Protein AF-A0A660PDB2-F1 (afdb_monomer_lite)

Sequence (128 aa):
MIVLILRIALTILVLTLAVAGYFYYSDYQRDKRSEEFARFAGVTAETSIAAELYRNDSDSFLIVRDSILNKYSVSINDLLMFEKRYRGREHYWAEFWDKVVLISDSLITYHQERLKLSKESRIDSTGN

pLDDT: mean 89.56, std 10.27, range [45.03, 97.0]

Secondary structure (DSSP, 8-state):
-HHHHHHHHHHHHHHHHHHHHHHHHHHHHHHHHHHHHHHHHHHHHHHHHHHHHTTT-HHHHHHHHHHHHHHTT--HHHHHHHHHHHTT-HHHHHHHHHHHHHHHHHHHHHHHHHHHHHHHHHHHHS--

Foldseek 3Di:
DVVVVVVVVVVVVVVVVVVVVVVVVVVVVVVVLLLVLLLVLQLVLQLVVLCVVCVPPVVSSVVVSVVSCVVSVHDPVNVVVVCVVCPPVVVSVVVSVVSNVVNNVVVVVVVVVVVVVVVVVVVVVPPD

Radius of gyration: 24.81 Å; chains: 1; bounding box: 65×27×78 Å

Structure (mmCIF, N/CA/C/O backbone):
data_AF-A0A660PDB2-F1
#
_entry.id   AF-A0A660PDB2-F1
#
loop_
_atom_site.group_PDB
_atom_site.id
_atom_site.type_symbol
_atom_site.label_atom_id
_atom_site.label_alt_id
_atom_site.label_comp_id
_atom_site.label_asym_id
_atom_site.label_entity_id
_atom_site.label_seq_id
_atom_site.pdbx_PDB_ins_code
_atom_site.Cartn_x
_atom_site.Cartn_y
_atom_site.Cartn_z
_atom_site.occupancy
_atom_site.B_iso_or_equiv
_atom_site.auth_seq_id
_atom_site.auth_comp_id
_atom_site.auth_asym_id
_atom_site.auth_atom_id
_atom_site.pdbx_PDB_model_num
ATOM 1 N N . MET A 1 1 ? -23.437 4.679 51.719 1.00 69.75 1 MET A N 1
ATOM 2 C CA . MET A 1 1 ? -22.625 5.624 50.917 1.00 69.75 1 MET A CA 1
ATOM 3 C C . MET A 1 1 ? -21.493 4.919 50.159 1.00 69.75 1 MET A C 1
ATOM 5 O O . MET A 1 1 ? -21.461 5.015 48.942 1.00 69.75 1 MET A O 1
ATOM 9 N N . ILE A 1 2 ? -20.646 4.126 50.831 1.00 84.81 2 ILE A N 1
ATOM 10 C CA . ILE A 1 2 ? -19.493 3.409 50.231 1.00 84.81 2 ILE A CA 1
ATOM 11 C C . ILE A 1 2 ? -19.874 2.500 49.044 1.00 84.81 2 ILE A C 1
ATOM 13 O O . ILE A 1 2 ? -19.243 2.559 47.996 1.00 84.81 2 ILE A O 1
ATOM 17 N N . VAL A 1 3 ? -20.948 1.710 49.161 1.00 85.88 3 VAL A N 1
ATOM 18 C CA . VAL A 1 3 ? -21.393 0.783 48.094 1.00 85.88 3 VAL A CA 1
ATOM 19 C C . VAL A 1 3 ? -21.792 1.513 46.803 1.00 85.88 3 VAL A C 1
ATOM 21 O O . VAL A 1 3 ? -21.575 1.008 45.706 1.00 85.88 3 VAL A O 1
ATOM 24 N N . LEU A 1 4 ? -22.361 2.714 46.925 1.00 85.69 4 LEU A N 1
ATOM 25 C CA . LEU A 1 4 ? -22.827 3.511 45.788 1.00 85.69 4 LEU A CA 1
ATOM 26 C C . LEU A 1 4 ? -21.638 4.147 45.052 1.00 85.69 4 LEU A C 1
ATOM 28 O O . LEU A 1 4 ? -21.578 4.100 43.828 1.00 85.69 4 LEU A O 1
ATOM 32 N N . ILE A 1 5 ? -20.642 4.622 45.810 1.00 90.31 5 ILE A N 1
ATOM 33 C CA . ILE A 1 5 ? -19.361 5.114 45.282 1.00 90.31 5 ILE A CA 1
ATOM 34 C C . ILE A 1 5 ? -18.629 3.998 44.527 1.00 90.31 5 ILE A C 1
ATOM 36 O O . ILE A 1 5 ? -18.156 4.223 43.418 1.00 90.31 5 ILE A O 1
ATOM 40 N N . LEU A 1 6 ? -18.591 2.782 45.082 1.00 92.44 6 LEU A N 1
ATOM 41 C CA . LEU A 1 6 ? -17.908 1.650 44.451 1.00 92.44 6 LEU A CA 1
ATOM 42 C C . LEU A 1 6 ? -18.554 1.252 43.113 1.00 92.44 6 LEU A C 1
ATOM 44 O O . LEU A 1 6 ? -17.852 0.982 42.144 1.00 92.44 6 LEU A O 1
ATOM 48 N N . ARG A 1 7 ? -19.893 1.270 43.030 1.00 91.31 7 ARG A N 1
ATOM 49 C CA . ARG A 1 7 ? -20.629 1.005 41.779 1.00 91.31 7 ARG A CA 1
ATOM 50 C C . ARG A 1 7 ? -20.368 2.069 40.716 1.00 91.31 7 ARG A C 1
ATOM 52 O O . ARG A 1 7 ? -20.164 1.724 39.553 1.00 91.31 7 ARG A O 1
ATOM 59 N N . ILE A 1 8 ? -20.348 3.344 41.107 1.00 93.25 8 ILE A N 1
ATOM 60 C CA . ILE A 1 8 ? -20.039 4.451 40.193 1.00 93.25 8 ILE A CA 1
ATOM 61 C C . ILE A 1 8 ? -18.597 4.331 39.691 1.00 93.25 8 ILE A C 1
ATOM 63 O O . ILE A 1 8 ? -18.372 4.377 38.485 1.00 93.25 8 ILE A O 1
ATOM 67 N N . ALA A 1 9 ? -17.636 4.093 40.587 1.00 92.44 9 ALA A N 1
ATOM 68 C CA . ALA A 1 9 ? -16.231 3.918 40.227 1.00 92.44 9 ALA A CA 1
ATOM 69 C C . ALA A 1 9 ? -16.026 2.744 39.257 1.00 92.44 9 ALA A C 1
ATOM 71 O O . ALA A 1 9 ? -15.316 2.883 38.264 1.00 92.44 9 ALA A O 1
ATOM 72 N N . LEU A 1 10 ? -16.696 1.613 39.495 1.00 94.50 10 LEU A N 1
ATOM 73 C CA . LEU A 1 10 ? -16.612 0.445 38.619 1.00 94.50 10 LEU A CA 1
ATOM 74 C C . LEU A 1 10 ? -17.243 0.710 37.245 1.00 94.50 10 LEU A C 1
ATOM 76 O O . LEU A 1 10 ? -16.698 0.297 36.227 1.00 94.50 10 LEU A O 1
ATOM 80 N N . THR A 1 11 ? -18.347 1.460 37.199 1.00 93.69 11 THR A N 1
ATOM 81 C CA . THR A 1 11 ? -18.986 1.863 35.935 1.00 93.69 11 THR A CA 1
ATOM 82 C C . THR A 1 11 ? -18.081 2.796 35.130 1.00 93.69 11 THR A C 1
ATOM 84 O O . THR A 1 11 ? -17.899 2.591 33.933 1.00 93.69 11 THR A O 1
ATOM 87 N N . ILE A 1 12 ? -17.460 3.783 35.787 1.00 95.38 12 ILE A N 1
ATOM 88 C CA . ILE A 1 12 ? -16.487 4.685 35.154 1.00 95.38 12 ILE A CA 1
ATOM 89 C C . ILE A 1 12 ? -15.286 3.889 34.639 1.00 95.38 12 ILE A C 1
ATOM 91 O O . ILE A 1 12 ? -14.858 4.105 33.513 1.00 95.38 12 ILE A O 1
ATOM 95 N N . LEU A 1 13 ? -14.772 2.937 35.420 1.00 95.56 13 LEU A N 1
ATOM 96 C CA . LEU A 1 13 ? -13.654 2.093 35.004 1.00 95.56 13 LEU A CA 1
ATOM 97 C C . LEU A 1 13 ? -13.987 1.296 33.735 1.00 95.56 13 LEU A C 1
ATOM 99 O O . LEU A 1 13 ? -13.199 1.292 32.793 1.00 95.56 13 LEU A O 1
ATOM 103 N N . VAL A 1 14 ? -15.163 0.664 33.685 1.00 95.69 14 VAL A N 1
ATOM 104 C CA . VAL A 1 14 ? -15.611 -0.097 32.509 1.00 95.69 14 VAL A CA 1
ATOM 105 C C . VAL A 1 14 ? -15.784 0.814 31.293 1.00 95.69 14 VAL A C 1
ATOM 107 O O . VAL A 1 14 ? -15.340 0.455 30.204 1.00 95.69 14 VAL A O 1
ATOM 110 N N . LEU A 1 15 ? -16.366 2.004 31.465 1.00 95.75 15 LEU A N 1
ATOM 111 C CA . LEU A 1 15 ? -16.509 2.980 30.381 1.00 95.75 15 LEU A CA 1
ATOM 112 C C . LEU A 1 15 ? -15.150 3.450 29.855 1.00 95.75 15 LEU A C 1
ATOM 114 O O . LEU A 1 15 ? -14.937 3.467 28.645 1.00 95.75 15 LEU A O 1
ATOM 118 N N . THR A 1 16 ? -14.210 3.769 30.744 1.00 95.75 16 THR A N 1
ATOM 119 C CA . THR A 1 16 ? -12.854 4.179 30.361 1.00 95.75 16 THR A CA 1
ATOM 120 C C . THR A 1 16 ? -12.135 3.071 29.596 1.00 95.75 16 THR A C 1
ATOM 122 O O . THR A 1 16 ? -11.530 3.339 28.560 1.00 95.75 16 THR A O 1
ATOM 125 N N . LEU A 1 17 ? -12.239 1.818 30.053 1.00 95.81 17 LEU A N 1
ATOM 126 C CA . LEU A 1 17 ? -11.659 0.669 29.353 1.00 95.81 17 LEU A CA 1
ATOM 127 C C . LEU A 1 17 ? -12.295 0.451 27.976 1.00 95.81 17 LEU A C 1
ATOM 129 O O . LEU A 1 17 ? -11.579 0.166 27.019 1.00 95.81 17 LEU A O 1
ATOM 133 N N . ALA A 1 18 ? -13.612 0.626 27.851 1.00 95.12 18 ALA A N 1
ATOM 134 C CA . ALA A 1 18 ? -14.305 0.505 26.572 1.00 95.12 18 ALA A CA 1
ATOM 135 C C . ALA A 1 18 ? -13.850 1.580 25.571 1.00 95.12 18 ALA A C 1
ATOM 137 O O . ALA A 1 18 ? -13.571 1.268 24.414 1.00 95.12 18 ALA A O 1
ATOM 138 N N . VAL A 1 19 ? -13.720 2.832 26.020 1.00 95.31 19 VAL A N 1
ATOM 139 C CA . VAL A 1 19 ? -13.245 3.946 25.186 1.00 95.31 19 VAL A CA 1
ATOM 140 C C . VAL A 1 19 ? -11.789 3.735 24.768 1.00 95.31 19 VAL A C 1
ATOM 142 O O . VAL A 1 19 ? -11.469 3.843 23.586 1.00 95.31 19 VAL A O 1
ATOM 145 N N . ALA A 1 20 ? -10.912 3.374 25.707 1.00 94.62 20 ALA A N 1
ATOM 146 C CA . ALA A 1 20 ? -9.513 3.080 25.407 1.00 94.62 20 ALA A CA 1
ATOM 147 C C . ALA A 1 20 ? -9.375 1.908 24.419 1.00 94.62 20 ALA A C 1
ATOM 149 O O . ALA A 1 20 ? -8.612 1.995 23.458 1.00 94.62 20 ALA A O 1
ATOM 150 N N . GLY A 1 21 ? -10.159 0.842 24.612 1.00 93.88 21 GLY A N 1
ATOM 151 C CA . GLY A 1 21 ? -10.195 -0.305 23.706 1.00 93.88 21 GLY A CA 1
ATOM 152 C C . GLY A 1 21 ? -10.660 0.067 22.297 1.00 93.88 21 GLY A C 1
ATOM 153 O O . GLY A 1 21 ? -10.085 -0.409 21.319 1.00 93.88 21 GLY A O 1
ATOM 154 N N . TYR A 1 22 ? -11.651 0.955 22.180 1.00 94.94 22 TYR A N 1
ATOM 155 C CA . TYR A 1 22 ? -12.120 1.460 20.890 1.00 94.94 22 TYR A CA 1
ATOM 156 C C . TYR A 1 22 ? -11.026 2.224 20.133 1.00 94.94 22 TYR A C 1
ATOM 158 O O . TYR A 1 22 ? -10.777 1.927 18.964 1.00 94.94 22 TYR A O 1
ATOM 166 N N . PHE A 1 23 ? -10.345 3.169 20.792 1.00 94.38 23 PHE A N 1
ATOM 167 C CA . PHE A 1 23 ? -9.260 3.930 20.163 1.00 94.38 23 PHE A CA 1
ATOM 168 C C . PHE A 1 23 ? -8.110 3.022 19.731 1.00 94.38 23 PHE A C 1
ATOM 170 O O . PHE A 1 23 ? -7.693 3.077 18.577 1.00 94.38 23 PHE A O 1
ATOM 177 N N . TYR A 1 24 ? -7.680 2.115 20.611 1.00 93.75 24 TYR A N 1
ATOM 178 C CA . TYR A 1 24 ? -6.627 1.151 20.300 1.00 93.75 24 TYR A CA 1
ATOM 179 C C . TYR A 1 24 ? -6.971 0.288 19.079 1.00 93.75 24 TYR A C 1
ATOM 181 O O . TYR A 1 24 ? -6.153 0.108 18.178 1.00 93.75 24 TYR A O 1
ATOM 189 N N . TYR A 1 25 ? -8.204 -0.222 19.015 1.00 93.94 25 TYR A N 1
ATOM 190 C CA . TYR A 1 25 ? -8.651 -1.034 17.887 1.00 93.94 25 TYR A CA 1
ATOM 191 C C . TYR A 1 25 ? -8.745 -0.227 16.586 1.00 93.94 25 TYR A C 1
ATOM 193 O O . TYR A 1 25 ? -8.377 -0.723 15.520 1.00 93.94 25 TYR A O 1
ATOM 201 N N . SER A 1 26 ? -9.223 1.017 16.661 1.00 90.81 26 SER A N 1
ATOM 202 C CA . SER A 1 26 ? -9.302 1.918 15.510 1.00 90.81 26 SER A CA 1
ATOM 203 C C . SER A 1 26 ? -7.919 2.209 14.924 1.00 90.81 26 SER A C 1
ATOM 205 O O . SER A 1 26 ? -7.741 2.103 13.708 1.00 90.81 26 SER A O 1
ATOM 207 N N . ASP A 1 27 ? -6.941 2.522 15.775 1.00 91.62 27 ASP A N 1
ATOM 208 C CA . ASP A 1 27 ? -5.570 2.803 15.345 1.00 91.62 27 ASP A CA 1
ATOM 209 C C . ASP A 1 27 ? -4.910 1.560 14.749 1.00 91.62 27 ASP A C 1
ATOM 211 O O . ASP A 1 27 ? -4.392 1.615 13.635 1.00 91.62 27 ASP A O 1
ATOM 215 N N . TYR A 1 28 ? -5.057 0.400 15.393 1.00 92.75 28 TYR A N 1
ATOM 216 C CA . TYR A 1 28 ? -4.550 -0.863 14.854 1.00 92.75 28 TYR A CA 1
ATOM 217 C C . TYR A 1 28 ? -5.098 -1.167 13.448 1.00 92.75 28 TYR A C 1
ATOM 219 O O . TYR A 1 28 ? -4.363 -1.564 12.541 1.00 92.75 28 TYR A O 1
ATOM 227 N N . GLN A 1 29 ? -6.399 -0.949 13.232 1.00 92.00 29 GLN A N 1
ATOM 228 C CA . GLN A 1 29 ? -7.024 -1.161 11.925 1.00 92.00 29 GLN A CA 1
ATOM 229 C C . GLN A 1 29 ? -6.593 -0.117 10.891 1.00 92.00 29 GLN A C 1
ATOM 231 O O . GLN A 1 29 ? -6.550 -0.412 9.695 1.00 92.00 29 GLN A O 1
ATOM 236 N N . ARG A 1 30 ? -6.287 1.109 11.321 1.00 90.94 30 ARG A N 1
ATOM 237 C CA . ARG A 1 30 ? -5.742 2.156 10.456 1.00 90.94 30 ARG A CA 1
ATOM 238 C C . ARG A 1 30 ? -4.317 1.824 10.018 1.00 90.94 30 ARG A C 1
ATOM 240 O O . ARG A 1 30 ? -4.047 1.903 8.823 1.00 90.94 30 ARG A O 1
ATOM 247 N N . ASP A 1 31 ? -3.456 1.391 10.930 1.00 91.50 31 ASP A N 1
ATOM 248 C CA . ASP A 1 31 ? -2.070 1.034 10.615 1.00 91.50 31 ASP A CA 1
ATOM 249 C C . ASP A 1 31 ? -2.010 -0.161 9.668 1.00 91.50 31 ASP A C 1
ATOM 251 O O . ASP A 1 31 ? -1.374 -0.095 8.616 1.00 91.50 31 ASP A O 1
ATOM 255 N N .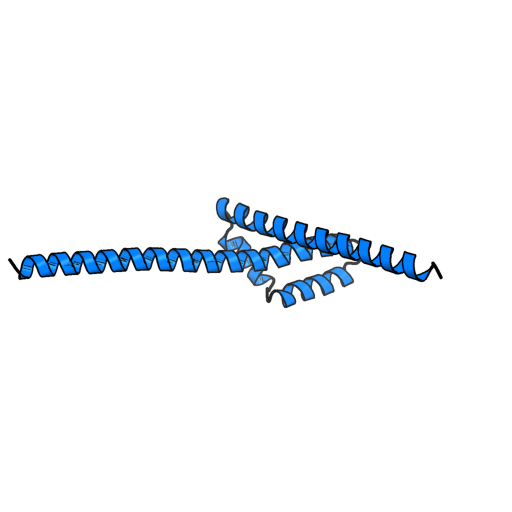 LYS A 1 32 ? -2.789 -1.206 9.963 1.00 92.44 32 LYS A N 1
ATOM 256 C CA . LYS A 1 32 ? -2.908 -2.383 9.098 1.00 92.44 32 LYS A CA 1
ATOM 257 C C . LYS A 1 32 ? -3.380 -2.026 7.687 1.00 92.44 32 LYS A C 1
ATOM 259 O O . LYS A 1 32 ? -2.896 -2.587 6.707 1.00 92.44 32 LYS A O 1
ATOM 264 N N . ARG A 1 33 ? -4.327 -1.092 7.569 1.00 93.62 33 ARG A N 1
ATOM 265 C CA . ARG A 1 33 ? -4.808 -0.593 6.273 1.00 93.62 33 ARG A CA 1
ATOM 266 C C . ARG A 1 33 ? -3.738 0.219 5.553 1.00 93.62 33 ARG A C 1
ATOM 268 O O . ARG A 1 33 ? -3.553 0.034 4.359 1.00 93.62 33 ARG A O 1
ATOM 275 N N . SER A 1 34 ? -3.034 1.096 6.264 1.00 93.25 34 SER A N 1
ATOM 276 C CA . SER A 1 34 ? -1.964 1.920 5.696 1.00 93.25 34 SER A CA 1
ATOM 277 C C . SER A 1 34 ? -0.825 1.057 5.146 1.00 93.25 34 SER A C 1
ATOM 279 O O . SER A 1 34 ? -0.327 1.334 4.053 1.00 93.25 34 SER A O 1
ATOM 281 N N . GLU A 1 35 ? -0.456 -0.010 5.862 1.00 93.69 35 GLU A N 1
ATOM 282 C CA . GLU A 1 35 ? 0.520 -1.011 5.419 1.00 93.69 35 GLU A CA 1
ATOM 283 C C . GLU A 1 35 ? 0.008 -1.795 4.203 1.00 93.69 35 GLU A C 1
ATOM 285 O O . GLU A 1 35 ? 0.711 -1.922 3.197 1.00 93.69 35 GLU A O 1
ATOM 290 N N . GLU A 1 36 ? -1.245 -2.260 4.252 1.00 94.75 36 GLU A N 1
ATOM 291 C CA . GLU A 1 36 ? -1.901 -2.919 3.122 1.00 94.75 36 GLU A CA 1
ATOM 292 C C . GLU A 1 36 ? -1.876 -2.019 1.877 1.00 94.75 36 GLU A C 1
ATOM 294 O O . GLU A 1 36 ? -1.465 -2.461 0.804 1.00 94.75 36 GLU A O 1
ATOM 299 N N . PHE A 1 37 ? -2.237 -0.743 2.026 1.00 96.31 37 PHE A N 1
ATOM 300 C CA . PHE A 1 37 ? -2.261 0.217 0.928 1.00 96.31 37 PHE A CA 1
ATOM 301 C C . PHE A 1 37 ? -0.867 0.477 0.387 1.00 96.31 37 PHE A C 1
ATOM 303 O O . PHE A 1 37 ? -0.707 0.497 -0.823 1.00 96.31 37 PHE A O 1
ATOM 310 N N . ALA A 1 38 ? 0.142 0.640 1.245 1.00 95.19 38 ALA A N 1
ATOM 311 C CA . ALA A 1 38 ? 1.518 0.848 0.801 1.00 95.19 38 ALA A CA 1
ATOM 312 C C . ALA A 1 38 ? 2.01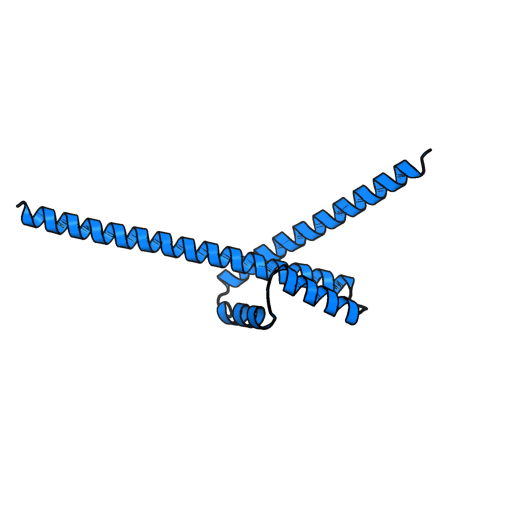5 -0.322 -0.061 1.00 95.19 38 ALA A C 1
ATOM 314 O O . ALA A 1 38 ? 2.611 -0.110 -1.116 1.00 95.19 38 ALA A O 1
ATOM 315 N N . ARG A 1 39 ? 1.708 -1.558 0.347 1.00 95.88 39 ARG A N 1
ATOM 316 C CA . ARG A 1 39 ? 2.071 -2.766 -0.401 1.00 95.88 39 ARG A CA 1
ATOM 317 C C . ARG A 1 39 ? 1.393 -2.822 -1.772 1.00 95.88 39 ARG A C 1
ATOM 319 O O . ARG A 1 39 ? 2.073 -2.995 -2.780 1.00 95.88 39 ARG A O 1
ATOM 326 N N . PHE A 1 40 ? 0.073 -2.644 -1.831 1.00 96.69 40 PHE A N 1
ATOM 327 C CA . PHE A 1 40 ? -0.661 -2.667 -3.104 1.00 96.69 40 PHE A CA 1
ATOM 328 C C . PHE A 1 40 ? -0.348 -1.459 -3.995 1.00 96.69 40 PHE A C 1
ATOM 330 O O . PHE A 1 40 ? -0.326 -1.582 -5.222 1.00 96.69 40 PHE A O 1
ATOM 337 N N . ALA A 1 41 ? -0.064 -0.305 -3.394 1.00 96.44 41 ALA A N 1
ATOM 338 C CA . ALA A 1 41 ? 0.349 0.887 -4.114 1.00 96.44 41 ALA A CA 1
ATOM 339 C C . ALA A 1 41 ? 1.725 0.685 -4.755 1.00 96.44 41 ALA A C 1
ATOM 341 O O . ALA A 1 41 ? 1.901 1.041 -5.915 1.00 96.44 41 ALA A O 1
ATOM 342 N N . GLY A 1 42 ? 2.657 0.034 -4.051 1.00 95.94 42 GLY A N 1
ATOM 343 C CA . GLY A 1 42 ? 3.961 -0.351 -4.593 1.00 95.94 42 GLY A CA 1
ATOM 344 C C . GLY A 1 42 ? 3.844 -1.279 -5.799 1.00 95.94 42 GLY A C 1
ATOM 345 O O . GLY A 1 42 ? 4.416 -0.989 -6.848 1.00 95.94 42 GLY A O 1
ATOM 346 N N . VAL A 1 43 ? 3.019 -2.328 -5.697 1.00 96.94 43 VAL A N 1
ATOM 347 C CA . VAL A 1 43 ? 2.714 -3.209 -6.839 1.00 96.94 43 VAL A CA 1
ATOM 348 C C . VAL A 1 43 ? 2.164 -2.402 -8.017 1.00 96.94 43 VAL A C 1
ATOM 350 O O . VAL A 1 43 ? 2.626 -2.568 -9.142 1.00 96.94 43 VAL A O 1
ATOM 353 N N . THR A 1 44 ? 1.205 -1.509 -7.770 1.00 96.25 44 THR A N 1
ATOM 354 C CA . THR A 1 44 ? 0.543 -0.717 -8.819 1.00 96.25 44 THR A CA 1
ATOM 355 C C . THR A 1 44 ? 1.504 0.257 -9.499 1.00 96.25 44 THR A C 1
ATOM 357 O O . THR A 1 44 ? 1.549 0.310 -10.729 1.00 96.25 44 THR A O 1
ATOM 360 N N . ALA A 1 45 ? 2.295 0.995 -8.720 1.00 95.69 45 ALA A N 1
ATOM 361 C CA . ALA A 1 45 ? 3.270 1.956 -9.222 1.00 95.69 45 ALA A CA 1
ATOM 362 C C . ALA A 1 45 ? 4.354 1.258 -10.056 1.00 95.69 45 ALA A C 1
ATOM 364 O O . ALA A 1 45 ? 4.568 1.608 -11.218 1.00 95.69 45 ALA A O 1
ATOM 365 N N . GLU A 1 46 ? 4.990 0.219 -9.506 1.00 94.75 46 GLU A N 1
ATOM 366 C CA . GLU A 1 46 ? 6.073 -0.492 -10.196 1.00 94.75 46 GLU A CA 1
ATOM 367 C C . GLU A 1 46 ? 5.570 -1.223 -11.442 1.00 94.75 46 GLU A C 1
ATOM 369 O O . GLU A 1 46 ? 6.233 -1.188 -12.478 1.00 94.75 46 GLU A O 1
ATOM 374 N N . THR A 1 47 ? 4.377 -1.823 -11.386 1.00 95.44 47 THR A N 1
ATOM 375 C CA . THR A 1 47 ? 3.786 -2.484 -12.560 1.00 95.44 47 THR A CA 1
ATOM 376 C C . THR A 1 47 ? 3.427 -1.470 -13.645 1.00 95.44 47 THR A C 1
ATOM 378 O O . THR A 1 47 ? 3.634 -1.757 -14.820 1.00 95.44 47 THR A O 1
ATOM 381 N N . SER A 1 48 ? 2.941 -0.277 -13.282 1.00 93.88 48 SER A N 1
ATOM 382 C CA . SER A 1 48 ? 2.638 0.785 -14.255 1.00 93.88 48 SER A CA 1
ATOM 383 C C . SER A 1 48 ? 3.901 1.287 -14.957 1.00 93.88 48 SER A C 1
ATOM 385 O O . SER A 1 48 ? 3.911 1.442 -16.176 1.00 93.88 48 SER A O 1
ATOM 387 N N . ILE A 1 49 ? 4.994 1.470 -14.212 1.00 91.81 49 ILE A N 1
ATOM 388 C CA . ILE A 1 49 ? 6.294 1.840 -14.788 1.00 91.81 49 ILE A CA 1
ATOM 389 C C . ILE A 1 49 ? 6.826 0.711 -15.679 1.00 91.81 49 ILE A C 1
ATOM 391 O O . ILE A 1 49 ? 7.277 0.964 -16.795 1.00 91.81 49 ILE A O 1
ATOM 395 N N . ALA A 1 50 ? 6.747 -0.542 -15.222 1.00 92.50 50 ALA A N 1
ATOM 396 C CA . ALA A 1 50 ? 7.163 -1.698 -16.009 1.00 92.50 50 ALA A CA 1
ATOM 397 C C . ALA A 1 50 ? 6.356 -1.826 -17.310 1.00 92.50 50 ALA A C 1
ATOM 399 O O . ALA A 1 50 ? 6.933 -2.126 -18.353 1.00 92.50 50 ALA A O 1
ATOM 400 N N . ALA A 1 51 ? 5.050 -1.559 -17.274 1.00 93.88 51 ALA A N 1
ATOM 401 C CA . ALA A 1 51 ? 4.200 -1.590 -18.460 1.00 93.88 51 ALA A CA 1
ATOM 402 C C . ALA A 1 51 ? 4.666 -0.587 -19.525 1.00 93.88 51 ALA A C 1
ATOM 404 O O . ALA A 1 51 ? 4.685 -0.927 -20.704 1.00 93.88 51 ALA A O 1
ATOM 405 N N . GLU A 1 52 ? 5.107 0.608 -19.123 1.00 91.81 52 GLU A N 1
ATOM 406 C CA . GLU A 1 52 ? 5.663 1.582 -20.069 1.00 91.81 52 GLU A CA 1
ATOM 407 C C . GLU A 1 52 ? 7.048 1.156 -20.583 1.00 91.81 52 GLU A C 1
ATOM 409 O O . GLU A 1 52 ? 7.312 1.216 -21.785 1.00 91.81 52 GLU A O 1
ATOM 414 N N . LEU A 1 53 ? 7.930 0.673 -19.698 1.00 91.06 53 LEU A N 1
ATOM 415 C CA . LEU A 1 53 ? 9.291 0.254 -20.066 1.00 91.06 53 LEU A CA 1
ATOM 416 C C . LEU A 1 53 ? 9.308 -0.933 -21.039 1.00 91.06 53 LEU A C 1
ATOM 418 O O . LEU A 1 53 ? 10.131 -0.968 -21.953 1.00 91.06 53 LEU A O 1
ATOM 422 N N . TYR A 1 54 ? 8.396 -1.886 -20.856 1.00 93.31 54 TYR A N 1
ATOM 423 C CA . TYR A 1 54 ? 8.305 -3.119 -21.640 1.00 93.31 54 TYR A CA 1
ATOM 424 C C . TYR A 1 54 ? 7.096 -3.129 -22.583 1.00 93.31 54 TYR A C 1
ATOM 426 O O . TYR A 1 54 ? 6.662 -4.188 -23.025 1.00 93.31 54 TYR A O 1
ATOM 434 N N . ARG A 1 55 ? 6.564 -1.956 -22.956 1.00 91.44 55 ARG A N 1
ATOM 435 C CA . ARG A 1 55 ? 5.364 -1.830 -23.808 1.00 91.44 55 ARG A CA 1
ATOM 436 C C . ARG A 1 55 ? 5.428 -2.601 -25.136 1.00 91.44 55 ARG A C 1
ATOM 438 O O . ARG A 1 55 ? 4.397 -2.944 -25.701 1.00 91.44 55 ARG A O 1
ATOM 445 N N . ASN A 1 56 ? 6.642 -2.837 -25.640 1.00 94.62 56 ASN A N 1
ATOM 446 C CA . ASN A 1 56 ? 6.909 -3.523 -26.905 1.00 94.62 56 ASN A CA 1
ATOM 447 C C . ASN A 1 56 ? 7.358 -4.987 -26.724 1.00 94.62 56 ASN A C 1
ATOM 449 O O . ASN A 1 56 ? 7.593 -5.663 -27.721 1.00 94.62 56 ASN A O 1
ATOM 453 N N . ASP A 1 57 ? 7.510 -5.466 -25.487 1.00 94.75 57 ASP A N 1
ATOM 454 C CA . ASP A 1 57 ? 7.980 -6.817 -25.170 1.00 94.75 57 ASP A CA 1
ATOM 455 C C . ASP A 1 57 ? 7.130 -7.421 -24.042 1.00 94.75 57 ASP A C 1
ATOM 457 O O . ASP A 1 57 ? 7.387 -7.238 -22.848 1.00 94.75 57 ASP A O 1
ATOM 461 N N . SER A 1 58 ? 6.087 -8.145 -24.451 1.00 93.00 58 SER A N 1
ATOM 462 C CA . SER A 1 58 ? 5.126 -8.754 -23.532 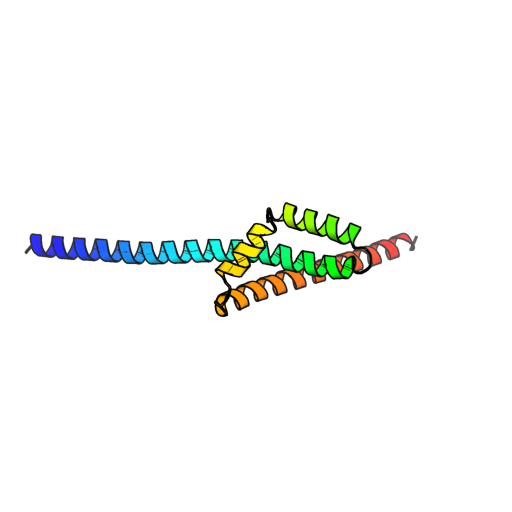1.00 93.00 58 SER A CA 1
ATOM 463 C C . SER A 1 58 ? 5.761 -9.808 -22.625 1.00 93.00 58 SER A C 1
ATOM 465 O O . SER A 1 58 ? 5.375 -9.909 -21.463 1.00 93.00 58 SER A O 1
ATOM 467 N N . ASP A 1 59 ? 6.715 -10.595 -23.120 1.00 94.69 59 ASP A N 1
ATOM 468 C CA . ASP A 1 59 ? 7.306 -11.682 -22.333 1.00 94.69 59 ASP A CA 1
ATOM 469 C C . ASP A 1 59 ? 8.175 -11.106 -21.215 1.00 94.69 59 ASP A C 1
ATOM 471 O O . ASP A 1 59 ? 8.042 -11.493 -20.049 1.00 94.69 59 ASP A O 1
ATOM 475 N N . SER A 1 60 ? 8.982 -10.093 -21.543 1.00 93.50 60 SER A N 1
ATOM 476 C CA . SER A 1 60 ? 9.751 -9.347 -20.546 1.00 93.50 60 SER A CA 1
ATOM 477 C C . SER A 1 60 ? 8.844 -8.661 -19.520 1.00 93.50 60 SER A C 1
ATOM 479 O O . SER A 1 60 ? 9.125 -8.714 -18.320 1.00 93.50 60 SER A O 1
ATOM 481 N N . PHE A 1 61 ? 7.719 -8.077 -19.952 1.00 95.88 61 PHE A N 1
ATOM 482 C CA . PHE A 1 61 ? 6.743 -7.489 -19.032 1.00 95.88 61 PHE A CA 1
ATOM 483 C C . PHE A 1 61 ? 6.174 -8.521 -18.049 1.00 95.88 61 PHE A C 1
ATOM 485 O O . PHE A 1 61 ? 6.111 -8.247 -16.849 1.00 95.88 61 PHE A O 1
ATOM 492 N N . LEU A 1 62 ? 5.777 -9.707 -18.524 1.00 95.62 62 LEU A N 1
ATOM 493 C CA . LEU A 1 62 ? 5.196 -10.751 -17.673 1.00 95.62 62 LEU A CA 1
ATOM 494 C C . LEU A 1 62 ? 6.185 -11.232 -16.605 1.00 95.62 62 LEU A C 1
ATOM 496 O O . LEU A 1 62 ? 5.810 -11.345 -15.438 1.00 95.62 62 LEU A O 1
ATOM 500 N N . ILE A 1 63 ? 7.452 -11.433 -16.975 1.00 95.94 63 ILE A N 1
ATOM 501 C CA . ILE A 1 63 ? 8.514 -11.824 -16.035 1.00 95.94 63 ILE A CA 1
ATOM 502 C C . ILE A 1 63 ? 8.699 -10.753 -14.952 1.00 95.94 63 ILE A C 1
ATOM 504 O O . ILE A 1 63 ? 8.785 -11.065 -13.761 1.00 95.94 63 ILE A O 1
ATOM 508 N N . VAL A 1 64 ? 8.740 -9.478 -15.348 1.00 95.88 64 VAL A N 1
ATOM 509 C CA . VAL A 1 64 ? 8.914 -8.364 -14.407 1.00 95.88 64 VAL A CA 1
ATOM 510 C C . VAL A 1 64 ? 7.693 -8.203 -13.507 1.00 95.88 64 VAL A C 1
ATOM 512 O O . VAL A 1 64 ? 7.855 -8.036 -12.300 1.00 95.88 64 VAL A O 1
ATOM 515 N N . ARG A 1 65 ? 6.478 -8.318 -14.049 1.00 95.31 65 ARG A N 1
ATOM 516 C CA . ARG A 1 65 ? 5.238 -8.304 -13.266 1.00 95.31 65 ARG A CA 1
ATOM 517 C C . ARG A 1 65 ? 5.253 -9.391 -12.194 1.00 95.31 65 ARG A C 1
ATOM 519 O O . ARG A 1 65 ? 4.958 -9.101 -11.038 1.00 95.31 65 ARG A O 1
ATOM 526 N N . ASP A 1 66 ? 5.614 -10.620 -12.549 1.00 96.38 66 ASP A N 1
ATOM 527 C CA . ASP A 1 66 ? 5.644 -11.734 -11.596 1.00 96.38 66 ASP A CA 1
ATOM 528 C C . ASP A 1 66 ? 6.728 -11.526 -10.525 1.00 96.38 66 ASP A C 1
ATOM 530 O O . ASP A 1 66 ? 6.516 -11.828 -9.349 1.00 96.38 66 ASP A O 1
ATOM 534 N N . SER A 1 67 ? 7.861 -10.921 -10.894 1.00 96.62 67 SER A N 1
ATOM 535 C CA . SER A 1 67 ? 8.890 -10.484 -9.944 1.00 96.62 67 SER A CA 1
ATOM 536 C C . SER A 1 67 ? 8.374 -9.415 -8.969 1.00 96.62 67 SER A C 1
ATOM 538 O O . SER A 1 67 ? 8.594 -9.531 -7.764 1.00 96.62 67 SER A O 1
ATOM 540 N N . ILE A 1 68 ? 7.629 -8.414 -9.453 1.00 97.00 68 ILE A N 1
ATOM 541 C CA . ILE A 1 68 ? 7.006 -7.374 -8.614 1.00 97.00 68 ILE A CA 1
ATOM 542 C C . ILE A 1 68 ? 6.000 -8.008 -7.646 1.00 97.00 68 ILE A C 1
ATOM 544 O O . ILE A 1 68 ? 6.058 -7.759 -6.443 1.00 97.00 68 ILE A O 1
ATOM 548 N N . LEU A 1 69 ? 5.110 -8.870 -8.140 1.00 96.25 69 LEU A N 1
ATOM 549 C CA . LEU A 1 69 ? 4.137 -9.583 -7.308 1.00 96.25 69 LEU A CA 1
ATOM 550 C C . LEU A 1 69 ? 4.824 -10.391 -6.197 1.00 96.25 69 LEU A C 1
ATOM 552 O O . LEU A 1 69 ? 4.438 -10.291 -5.031 1.00 96.25 69 LEU A O 1
ATOM 556 N N . ASN A 1 70 ? 5.902 -11.107 -6.531 1.00 96.94 70 ASN A N 1
ATOM 557 C CA . ASN A 1 70 ? 6.701 -11.849 -5.556 1.00 96.94 70 ASN A CA 1
ATOM 558 C C . ASN A 1 70 ? 7.415 -10.935 -4.549 1.00 96.94 70 ASN A C 1
ATOM 560 O O . ASN A 1 70 ? 7.398 -11.227 -3.356 1.00 96.94 70 ASN A O 1
ATOM 564 N N . LYS A 1 71 ? 7.999 -9.813 -4.993 1.00 96.38 71 LYS A N 1
ATOM 565 C CA . LYS A 1 71 ? 8.674 -8.830 -4.124 1.00 96.38 71 LYS A CA 1
ATOM 566 C C . LYS A 1 71 ? 7.751 -8.303 -3.027 1.00 96.38 71 LYS A C 1
ATOM 568 O O . LYS A 1 71 ? 8.193 -8.103 -1.898 1.00 96.38 71 LYS A O 1
ATOM 573 N N . TYR A 1 72 ? 6.482 -8.081 -3.354 1.00 96.12 72 TYR A N 1
ATOM 574 C CA . TYR A 1 72 ? 5.486 -7.597 -2.402 1.00 96.12 72 TYR A CA 1
ATOM 575 C C . TYR A 1 72 ? 4.713 -8.721 -1.701 1.00 96.12 72 TYR A C 1
ATOM 577 O O . TYR A 1 72 ? 3.862 -8.424 -0.864 1.00 96.12 72 TYR A O 1
ATOM 585 N N . SER A 1 73 ? 4.998 -9.993 -1.999 1.00 96.62 73 SER A N 1
ATOM 586 C CA . SER A 1 73 ? 4.232 -11.148 -1.511 1.00 96.62 73 SER A CA 1
ATOM 587 C C . SER A 1 73 ? 2.727 -11.007 -1.785 1.00 96.62 73 SER A C 1
ATOM 589 O O . SER A 1 73 ? 1.899 -11.274 -0.914 1.00 96.62 73 SER A O 1
ATOM 591 N N . VAL A 1 74 ? 2.375 -10.528 -2.982 1.00 96.12 74 VAL A N 1
ATOM 592 C CA . VAL A 1 74 ? 0.995 -10.282 -3.417 1.00 96.12 74 VAL A CA 1
ATOM 593 C C . VAL A 1 74 ? 0.649 -11.221 -4.561 1.00 96.12 74 VAL A C 1
ATOM 595 O O . VAL A 1 74 ? 1.318 -11.230 -5.589 1.00 96.12 74 VAL A O 1
ATOM 598 N N . SER A 1 75 ? -0.438 -11.976 -4.420 1.00 95.62 75 SER A N 1
ATOM 599 C CA . SER A 1 75 ? -1.012 -12.739 -5.528 1.00 95.62 75 SER A CA 1
ATOM 600 C C . SER A 1 75 ? -2.030 -11.914 -6.323 1.00 95.62 75 SER A C 1
ATOM 602 O O . SER A 1 75 ? -2.574 -10.912 -5.854 1.00 95.62 75 SER A O 1
ATOM 604 N N . ILE A 1 76 ? -2.372 -12.385 -7.525 1.00 92.25 76 ILE A N 1
ATOM 605 C CA . ILE A 1 76 ? -3.465 -11.800 -8.319 1.00 92.25 76 ILE A CA 1
ATOM 606 C C . ILE A 1 76 ? -4.796 -11.853 -7.548 1.00 92.25 76 ILE A C 1
ATOM 608 O O . ILE A 1 76 ? -5.577 -10.904 -7.587 1.00 92.25 76 ILE A O 1
ATOM 612 N N . ASN A 1 77 ? -5.044 -12.925 -6.791 1.00 96.19 77 ASN A N 1
ATOM 613 C CA . ASN A 1 77 ? -6.248 -13.035 -5.967 1.00 96.19 77 ASN A CA 1
ATOM 614 C C . ASN A 1 77 ? -6.276 -11.989 -4.847 1.00 96.19 77 ASN A C 1
ATOM 616 O O . ASN A 1 77 ? -7.345 -11.464 -4.537 1.00 96.19 77 ASN A O 1
ATOM 620 N N . ASP A 1 78 ? -5.122 -11.643 -4.276 1.00 95.44 78 ASP A N 1
ATOM 621 C CA . ASP A 1 78 ? -5.032 -10.601 -3.253 1.00 95.44 78 ASP A CA 1
ATOM 622 C C . ASP A 1 78 ? -5.380 -9.225 -3.824 1.00 95.44 78 ASP A C 1
ATOM 624 O O . ASP A 1 78 ? -6.097 -8.467 -3.174 1.00 95.44 78 ASP A O 1
ATOM 628 N N . LEU A 1 79 ? -4.963 -8.930 -5.062 1.00 93.75 79 LEU A N 1
ATOM 629 C CA . LEU A 1 79 ? -5.352 -7.706 -5.774 1.00 93.75 79 LEU A CA 1
ATOM 630 C C . LEU A 1 79 ? -6.869 -7.629 -5.989 1.00 93.75 79 LEU A C 1
ATOM 632 O O . LEU A 1 79 ? -7.483 -6.594 -5.729 1.00 93.75 79 LEU A O 1
ATOM 636 N N . LEU A 1 80 ? -7.494 -8.732 -6.404 1.00 94.81 80 LEU A N 1
ATOM 637 C CA . LEU A 1 80 ? -8.948 -8.795 -6.592 1.00 94.81 80 LEU A CA 1
ATOM 638 C C . LEU A 1 80 ? -9.705 -8.654 -5.265 1.00 94.81 80 LEU A C 1
ATOM 640 O O . LEU A 1 80 ? -10.732 -7.977 -5.191 1.00 94.81 80 LEU A O 1
ATOM 644 N N . MET A 1 81 ? -9.206 -9.276 -4.195 1.00 95.69 81 MET A N 1
ATOM 645 C CA . MET A 1 81 ? -9.791 -9.135 -2.861 1.00 95.69 81 MET A CA 1
ATOM 646 C C . MET A 1 81 ? -9.638 -7.717 -2.316 1.00 95.69 81 MET A C 1
ATOM 648 O O . MET A 1 81 ? -10.569 -7.211 -1.685 1.00 95.69 81 MET A O 1
ATOM 652 N N . PHE A 1 82 ? -8.495 -7.079 -2.564 1.00 94.62 82 PHE A N 1
ATOM 653 C CA . PHE A 1 82 ? -8.247 -5.685 -2.220 1.00 94.62 82 PHE A CA 1
ATOM 654 C C . PHE A 1 82 ? -9.253 -4.767 -2.917 1.00 94.62 82 PHE A C 1
ATOM 656 O O . PHE A 1 82 ? -9.986 -4.033 -2.251 1.00 94.62 82 PHE A O 1
ATOM 663 N N . GLU A 1 83 ? -9.365 -4.887 -4.239 1.00 93.38 83 GLU A N 1
ATOM 664 C CA . GLU A 1 83 ? -10.301 -4.112 -5.053 1.00 93.38 83 GLU A CA 1
ATOM 665 C C . GLU A 1 83 ? -11.739 -4.303 -4.557 1.00 93.38 83 GLU A C 1
ATOM 667 O O . GLU A 1 83 ? -12.424 -3.333 -4.239 1.00 93.38 83 GLU A O 1
ATOM 672 N N . LYS A 1 84 ? -12.171 -5.550 -4.337 1.00 94.75 84 LYS A N 1
ATOM 673 C CA . LYS A 1 84 ? -13.504 -5.863 -3.803 1.00 94.75 84 LYS A CA 1
ATOM 674 C C . LYS A 1 84 ? -13.758 -5.280 -2.408 1.00 94.75 84 LYS A C 1
ATOM 676 O O . LYS A 1 84 ? -14.883 -4.875 -2.123 1.00 94.75 84 LYS A O 1
ATOM 681 N N . ARG A 1 85 ? -12.756 -5.258 -1.521 1.00 93.12 85 ARG A N 1
ATOM 682 C CA . ARG A 1 85 ? -12.899 -4.766 -0.137 1.00 93.12 85 ARG A CA 1
ATOM 683 C C . ARG A 1 85 ? -13.151 -3.260 -0.084 1.00 93.12 85 ARG A C 1
ATOM 685 O O . ARG A 1 85 ? -13.905 -2.802 0.780 1.00 93.12 85 ARG A O 1
ATOM 692 N N . TYR A 1 86 ? -12.525 -2.509 -0.986 1.00 92.50 86 TYR A N 1
ATOM 693 C CA . TYR A 1 86 ? -12.573 -1.045 -0.996 1.00 92.50 86 TYR A CA 1
ATOM 694 C C . TYR A 1 86 ? -13.430 -0.461 -2.125 1.00 92.50 86 TYR A C 1
ATOM 696 O O . TYR A 1 86 ? -13.680 0.745 -2.129 1.00 92.50 86 TYR A O 1
ATOM 704 N N . ARG A 1 87 ? -13.967 -1.296 -3.023 1.00 91.25 87 ARG A N 1
ATOM 705 C CA . ARG A 1 87 ? -14.940 -0.884 -4.039 1.00 91.25 87 ARG A CA 1
ATOM 706 C C . ARG A 1 87 ? -16.114 -0.142 -3.387 1.00 91.25 87 ARG A C 1
ATOM 708 O O . ARG A 1 87 ? -16.724 -0.629 -2.437 1.00 91.25 87 ARG A O 1
ATOM 715 N N . GLY A 1 88 ? -16.421 1.049 -3.903 1.00 90.44 88 GLY A N 1
ATOM 716 C CA . GLY A 1 88 ? -17.484 1.919 -3.385 1.00 90.44 88 GLY A CA 1
ATOM 717 C C . GLY A 1 88 ? -17.124 2.704 -2.117 1.00 90.44 88 GLY A C 1
ATOM 718 O O . GLY A 1 88 ? -17.988 3.375 -1.562 1.00 90.44 88 GLY A O 1
ATOM 719 N N . ARG A 1 89 ? -15.871 2.644 -1.640 1.00 91.75 89 ARG A N 1
ATOM 720 C CA . ARG A 1 89 ? -15.382 3.440 -0.504 1.00 91.75 89 ARG A CA 1
ATOM 721 C C . ARG A 1 89 ? -14.402 4.510 -0.984 1.00 91.75 89 ARG A C 1
ATOM 723 O O . ARG A 1 89 ? -13.196 4.392 -0.790 1.00 91.75 89 ARG A O 1
ATOM 730 N N . GLU A 1 90 ? -14.942 5.557 -1.601 1.00 90.31 90 GLU A N 1
ATOM 731 C CA . GLU A 1 90 ? -14.187 6.617 -2.293 1.00 90.31 90 GLU A CA 1
ATOM 732 C C . GLU A 1 90 ? -13.057 7.221 -1.450 1.00 90.31 90 GLU A C 1
ATOM 734 O O . GLU A 1 90 ? -11.939 7.354 -1.937 1.00 90.31 90 GLU A O 1
ATOM 739 N N . HIS A 1 91 ? -13.307 7.499 -0.166 1.00 89.81 91 HIS A N 1
ATOM 740 C CA . HIS A 1 91 ? -12.291 8.046 0.741 1.00 89.81 91 HIS A CA 1
ATOM 741 C C . HIS A 1 91 ? -11.038 7.160 0.846 1.00 89.81 91 HIS A C 1
ATOM 743 O O . HIS A 1 91 ? -9.917 7.657 0.793 1.00 89.81 91 HIS A O 1
ATOM 749 N N . TYR A 1 92 ? -11.219 5.842 0.944 1.00 91.50 92 TYR A N 1
ATOM 750 C CA . TYR A 1 92 ? -10.102 4.899 1.005 1.00 91.50 92 TYR A CA 1
ATOM 751 C C . TYR A 1 92 ? -9.409 4.731 -0.342 1.00 91.50 92 TYR A C 1
ATOM 753 O O . TYR A 1 92 ? -8.215 4.455 -0.390 1.00 91.50 92 TYR A O 1
ATOM 761 N N . TRP A 1 93 ? -10.148 4.911 -1.435 1.00 91.50 93 TRP A N 1
ATOM 762 C CA . TRP A 1 93 ? -9.566 4.889 -2.768 1.00 91.50 93 TRP A CA 1
ATOM 763 C C . TRP A 1 93 ? -8.661 6.098 -3.005 1.00 91.50 93 TRP A C 1
ATOM 765 O O . TRP A 1 93 ? -7.569 5.934 -3.538 1.00 91.50 93 TRP A O 1
ATOM 775 N N . ALA A 1 94 ? -9.068 7.283 -2.544 1.00 92.62 94 ALA A N 1
ATOM 776 C CA . ALA A 1 94 ? -8.228 8.478 -2.578 1.00 92.62 94 ALA A CA 1
ATOM 777 C C . ALA A 1 94 ? -6.928 8.276 -1.779 1.00 92.62 94 ALA A C 1
ATOM 779 O O . ALA A 1 94 ? -5.846 8.469 -2.322 1.00 92.62 94 ALA A O 1
ATOM 780 N N . GLU A 1 95 ? -7.017 7.780 -0.539 1.00 93.38 95 GLU A N 1
ATOM 781 C CA . GLU A 1 95 ? -5.836 7.491 0.293 1.00 93.38 95 GLU A CA 1
ATOM 782 C C . GLU A 1 95 ? -4.888 6.468 -0.364 1.00 93.38 95 GLU A C 1
ATOM 784 O O . GLU A 1 95 ? -3.663 6.589 -0.285 1.00 93.38 95 GLU A O 1
ATOM 789 N N . PHE A 1 96 ? -5.444 5.451 -1.025 1.00 95.38 96 PHE A N 1
ATOM 790 C CA . PHE A 1 96 ? -4.663 4.488 -1.794 1.00 95.38 96 PHE A CA 1
ATOM 791 C C . PHE A 1 96 ? -3.924 5.156 -2.963 1.00 95.38 96 PHE A C 1
ATOM 793 O O . PHE A 1 96 ? -2.716 4.957 -3.109 1.00 95.38 96 PHE A O 1
ATOM 800 N N . TRP A 1 97 ? -4.617 5.964 -3.769 1.00 94.62 97 TRP A N 1
ATOM 801 C CA . TRP A 1 97 ? -4.013 6.648 -4.914 1.00 94.62 97 TRP A CA 1
ATOM 802 C C . TRP A 1 97 ? -2.959 7.674 -4.508 1.00 94.62 97 TRP A C 1
ATOM 804 O O . TRP A 1 97 ? -1.927 7.748 -5.170 1.00 94.62 97 TRP A O 1
ATOM 814 N N . ASP A 1 98 ? -3.141 8.378 -3.391 1.00 95.12 98 ASP A N 1
ATOM 815 C CA . ASP A 1 98 ? -2.110 9.269 -2.849 1.00 95.12 98 ASP A CA 1
ATOM 816 C C . ASP A 1 98 ? -0.804 8.506 -2.585 1.00 95.12 98 ASP A C 1
ATOM 818 O O . ASP A 1 98 ? 0.281 8.962 -2.947 1.00 95.12 98 ASP A O 1
ATOM 822 N N . LYS A 1 99 ? -0.886 7.290 -2.027 1.00 94.69 99 LYS A N 1
ATOM 823 C CA . LYS A 1 99 ? 0.300 6.438 -1.839 1.00 94.69 99 LYS A CA 1
ATOM 824 C C . LYS A 1 99 ? 0.898 5.973 -3.166 1.00 94.69 99 LYS A C 1
ATOM 826 O O . LYS A 1 99 ? 2.121 5.916 -3.273 1.00 94.69 99 LYS A O 1
ATOM 831 N N . VAL A 1 100 ? 0.076 5.652 -4.169 1.00 95.44 100 VAL A N 1
ATOM 832 C CA . VAL A 1 100 ? 0.565 5.285 -5.512 1.00 95.44 100 VAL A CA 1
ATOM 833 C C . VAL A 1 100 ? 1.363 6.435 -6.120 1.00 95.44 100 VAL A C 1
ATOM 835 O O . VAL A 1 100 ? 2.460 6.200 -6.627 1.00 95.44 100 VAL A O 1
ATOM 838 N N . VAL A 1 101 ? 0.850 7.666 -6.039 1.00 94.00 101 VAL A N 1
ATOM 839 C CA . VAL A 1 101 ? 1.537 8.864 -6.544 1.00 94.00 101 VAL A CA 1
ATOM 840 C C . VAL A 1 101 ? 2.854 9.075 -5.805 1.00 94.00 101 VAL A C 1
ATOM 842 O O . VAL A 1 101 ? 3.897 9.143 -6.447 1.00 94.00 101 VAL A O 1
ATOM 845 N N . LEU A 1 102 ? 2.841 9.062 -4.467 1.00 93.62 102 LEU A N 1
ATOM 846 C CA . LEU A 1 102 ? 4.051 9.242 -3.655 1.00 93.62 102 LEU A CA 1
ATOM 847 C C . LEU A 1 102 ? 5.154 8.228 -3.997 1.00 93.62 102 LEU A C 1
ATOM 849 O O . LEU A 1 102 ? 6.326 8.591 -4.106 1.00 93.62 102 LEU A O 1
ATOM 853 N N . ILE A 1 103 ? 4.791 6.955 -4.176 1.00 93.25 103 ILE A N 1
ATOM 854 C CA . ILE A 1 103 ? 5.750 5.910 -4.551 1.00 93.25 103 ILE A CA 1
ATOM 855 C C . ILE A 1 103 ? 6.251 6.133 -5.981 1.00 93.25 103 ILE A C 1
ATOM 857 O O . ILE A 1 103 ? 7.452 6.044 -6.226 1.00 93.25 103 ILE A O 1
ATOM 861 N N . SER A 1 104 ? 5.355 6.450 -6.916 1.00 90.88 104 SER A N 1
ATOM 862 C CA . SER A 1 104 ? 5.713 6.689 -8.318 1.00 90.88 104 SER A CA 1
ATOM 863 C C . SER A 1 104 ? 6.687 7.861 -8.457 1.00 90.88 104 SER A C 1
ATOM 865 O O . SER A 1 104 ? 7.721 7.722 -9.109 1.00 90.88 104 SER A O 1
ATOM 867 N N . ASP A 1 105 ? 6.419 8.977 -7.780 1.00 90.62 105 ASP A N 1
ATOM 868 C CA . ASP A 1 105 ? 7.284 10.160 -7.779 1.00 90.62 105 ASP A CA 1
ATOM 869 C C . ASP A 1 105 ? 8.663 9.854 -7.185 1.00 90.62 105 ASP A C 1
ATOM 871 O O . ASP A 1 105 ? 9.694 10.276 -7.723 1.00 90.62 105 ASP A O 1
ATOM 875 N N . SER A 1 106 ? 8.705 9.066 -6.106 1.00 89.06 106 SER A N 1
ATOM 876 C CA . SER A 1 106 ? 9.958 8.607 -5.504 1.00 89.06 106 SER A CA 1
ATOM 877 C C . SER A 1 106 ? 10.772 7.740 -6.471 1.00 89.06 106 SER A C 1
ATOM 879 O O . SER A 1 106 ? 11.970 7.977 -6.645 1.00 89.06 106 SER A O 1
ATOM 881 N N . LEU A 1 107 ? 10.129 6.789 -7.157 1.00 86.81 107 LEU A N 1
ATOM 882 C CA . LEU A 1 107 ? 10.781 5.927 -8.147 1.00 86.81 107 LEU A CA 1
ATOM 883 C C . LEU A 1 107 ? 11.324 6.733 -9.333 1.00 86.81 107 LEU A C 1
ATOM 885 O O . LEU A 1 107 ? 12.457 6.510 -9.767 1.00 86.81 107 LEU A O 1
ATOM 889 N N . ILE A 1 108 ? 10.553 7.701 -9.835 1.00 82.19 108 ILE A N 1
ATOM 890 C CA . ILE A 1 108 ? 10.977 8.590 -10.923 1.00 82.19 108 ILE A CA 1
ATOM 891 C C . ILE A 1 108 ? 12.187 9.423 -10.493 1.00 82.19 108 ILE A C 1
ATOM 893 O O . ILE A 1 108 ? 13.177 9.488 -11.225 1.00 82.19 108 ILE A O 1
ATOM 897 N N . THR A 1 109 ? 12.134 10.024 -9.303 1.00 83.81 109 THR A N 1
ATOM 898 C CA . THR A 1 109 ? 13.227 10.844 -8.759 1.00 83.81 109 THR A CA 1
ATOM 899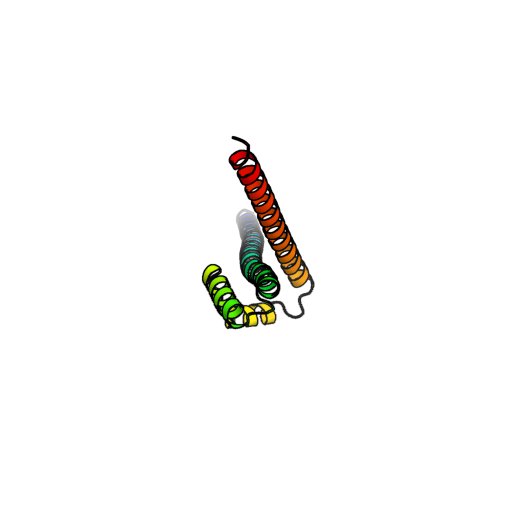 C C . THR A 1 109 ? 14.509 10.024 -8.640 1.00 83.81 109 THR A C 1
ATOM 901 O O . THR A 1 109 ? 15.554 10.425 -9.158 1.00 83.81 109 THR A O 1
ATOM 904 N N . TYR A 1 110 ? 14.415 8.821 -8.069 1.00 80.75 110 TYR A N 1
ATOM 905 C CA . TYR A 1 110 ? 15.539 7.896 -7.952 1.00 80.75 110 TYR A CA 1
ATOM 906 C C . TYR A 1 110 ? 16.152 7.542 -9.318 1.00 80.75 110 TYR A C 1
ATOM 908 O O . TYR A 1 110 ? 17.374 7.560 -9.494 1.00 80.75 110 TYR A O 1
ATOM 916 N N . HIS A 1 111 ? 15.316 7.267 -10.325 1.00 75.56 111 HIS A N 1
ATOM 917 C CA . HIS A 1 111 ? 15.792 6.998 -11.683 1.00 75.56 111 HIS A CA 1
ATOM 918 C C . HIS A 1 111 ? 16.504 8.204 -12.310 1.00 75.56 111 HIS A C 1
ATOM 920 O O . HIS A 1 111 ? 17.544 8.034 -12.954 1.00 75.56 111 HIS A O 1
ATOM 926 N N . GLN A 1 112 ? 15.985 9.416 -12.113 1.00 78.25 112 GLN A N 1
ATOM 927 C CA . GLN A 1 112 ? 16.598 10.641 -12.628 1.00 78.25 112 GLN A CA 1
ATOM 928 C C . GLN A 1 112 ? 17.962 10.923 -11.986 1.00 78.25 112 GLN A C 1
ATOM 930 O O . GLN A 1 112 ? 18.907 11.274 -12.695 1.00 78.25 112 GLN A O 1
ATOM 935 N N . GLU A 1 113 ? 18.094 10.741 -10.673 1.00 80.38 113 GLU A N 1
ATOM 936 C CA . GLU A 1 113 ? 19.369 10.899 -9.961 1.00 80.38 113 GLU A CA 1
ATOM 937 C C . GLU A 1 113 ? 20.417 9.897 -10.443 1.00 80.38 113 GLU A C 1
ATOM 939 O O . GLU A 1 113 ? 21.546 10.275 -10.762 1.00 80.38 113 GLU A O 1
ATOM 944 N N . ARG A 1 114 ? 20.033 8.626 -10.605 1.00 76.69 114 ARG A N 1
ATOM 945 C CA . ARG A 1 114 ? 20.944 7.594 -11.113 1.00 76.69 114 ARG A CA 1
ATOM 946 C C . ARG A 1 114 ? 21.457 7.918 -12.518 1.00 76.69 114 ARG A C 1
ATOM 948 O O . ARG A 1 114 ? 22.628 7.687 -12.822 1.00 76.69 114 ARG A O 1
ATOM 955 N N . LEU A 1 115 ? 20.595 8.463 -13.378 1.00 72.12 115 LEU A N 1
ATOM 956 C CA . LEU A 1 115 ? 20.983 8.889 -14.723 1.00 72.12 115 LEU A CA 1
ATOM 957 C C . LEU A 1 115 ? 21.983 10.049 -14.685 1.00 72.12 115 LEU A C 1
ATOM 959 O O . LEU A 1 115 ? 22.943 10.025 -15.457 1.00 72.12 115 LEU A O 1
ATOM 963 N N . LYS A 1 116 ? 21.802 11.025 -13.786 1.00 77.25 116 LYS A N 1
ATOM 964 C CA . LYS A 1 116 ? 22.758 12.130 -13.591 1.00 77.25 116 LYS A CA 1
ATOM 965 C C . LYS A 1 116 ? 24.128 11.617 -13.144 1.00 77.25 116 LYS A C 1
ATOM 967 O O . LYS A 1 116 ? 25.110 11.887 -13.830 1.00 77.25 116 LYS A O 1
ATOM 972 N N . LEU A 1 117 ? 24.174 10.768 -12.115 1.00 75.00 117 LEU A N 1
ATOM 973 C CA . LEU A 1 117 ? 25.421 10.170 -11.617 1.00 75.00 117 LEU A CA 1
ATOM 974 C C . LEU A 1 117 ? 26.144 9.343 -12.691 1.00 75.00 117 LEU A C 1
ATOM 976 O O . LEU A 1 117 ? 27.363 9.406 -12.814 1.00 75.00 117 LEU A O 1
ATOM 980 N N . SER A 1 118 ? 25.400 8.602 -13.522 1.00 71.94 118 SER A N 1
ATOM 981 C CA . SER A 1 118 ? 25.998 7.830 -14.622 1.00 71.94 118 SER A CA 1
ATOM 982 C C . SER A 1 118 ? 26.582 8.703 -15.741 1.00 71.94 118 SER A C 1
ATOM 984 O O . SER A 1 118 ? 27.489 8.270 -16.452 1.00 71.94 118 SER A O 1
ATOM 986 N N . LYS A 1 119 ? 26.051 9.918 -15.931 1.00 71.56 119 LYS A N 1
ATOM 987 C CA . LYS A 1 119 ? 26.575 10.887 -16.900 1.00 71.56 119 LYS A CA 1
ATOM 988 C C . LYS A 1 119 ? 27.819 11.584 -16.359 1.00 71.56 119 LYS A C 1
ATOM 990 O O . LYS A 1 119 ? 28.796 11.678 -17.092 1.00 71.56 119 LYS A O 1
ATOM 995 N N . GLU A 1 120 ? 27.804 11.997 -15.095 1.00 71.25 120 GLU A N 1
ATOM 996 C CA . GLU A 1 120 ? 28.958 12.606 -14.419 1.00 71.25 120 GLU A CA 1
ATOM 997 C C . GLU A 1 120 ? 30.147 11.635 -14.363 1.00 71.25 120 GLU A C 1
ATOM 999 O O . GLU A 1 120 ? 31.233 11.978 -14.824 1.00 71.25 120 GLU A O 1
ATOM 1004 N N . SER A 1 121 ? 29.927 10.368 -13.981 1.00 67.88 121 SER A N 1
ATOM 1005 C CA . SER A 1 121 ? 31.013 9.374 -13.932 1.00 67.88 121 S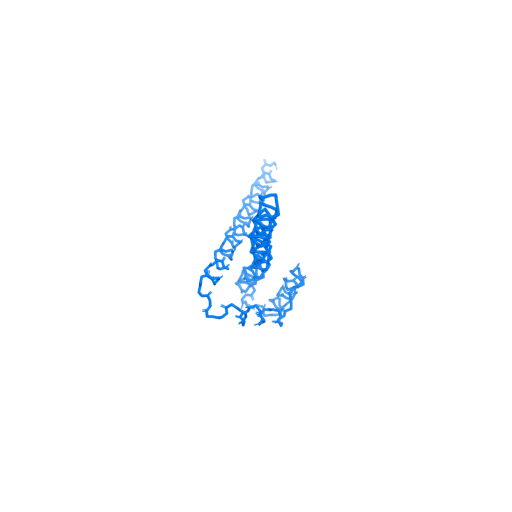ER A CA 1
ATOM 1006 C C . SER A 1 121 ? 31.629 9.059 -15.303 1.00 67.88 121 SER A C 1
ATOM 1008 O O . SER A 1 121 ? 32.769 8.607 -15.378 1.00 67.88 121 SER A O 1
ATOM 1010 N N . ARG A 1 122 ? 30.877 9.235 -16.400 1.00 61.41 122 ARG A N 1
ATOM 1011 C CA . ARG A 1 122 ? 31.399 9.051 -17.764 1.00 61.41 122 ARG A CA 1
ATOM 1012 C C . ARG A 1 122 ? 32.252 10.234 -18.203 1.00 61.41 122 ARG A C 1
ATOM 1014 O O . ARG A 1 122 ? 33.292 10.000 -18.808 1.00 61.41 122 ARG A O 1
ATOM 1021 N N . ILE A 1 123 ? 31.844 11.460 -17.877 1.00 61.03 123 ILE A N 1
ATOM 1022 C CA . ILE A 1 123 ? 32.579 12.684 -18.227 1.00 61.03 123 ILE A CA 1
ATOM 1023 C C . ILE A 1 123 ? 33.965 12.678 -17.567 1.00 61.03 123 ILE A C 1
ATOM 1025 O O . ILE A 1 123 ? 34.956 12.913 -18.259 1.00 61.03 123 ILE A O 1
ATOM 1029 N N . ASP A 1 124 ? 34.049 12.271 -16.298 1.00 58.31 124 ASP A N 1
ATOM 1030 C CA . ASP A 1 124 ? 35.317 12.187 -15.558 1.00 58.31 124 ASP A CA 1
ATOM 1031 C C . ASP A 1 124 ? 36.262 11.091 -16.093 1.00 58.31 124 ASP A C 1
ATOM 1033 O O . ASP A 1 124 ? 37.480 11.215 -16.001 1.00 58.31 124 ASP A O 1
ATOM 1037 N N . SER A 1 125 ? 35.725 10.031 -16.710 1.00 57.22 125 SER A N 1
ATOM 1038 C CA . SER A 1 125 ? 36.525 8.929 -17.277 1.00 57.22 125 SER A CA 1
ATOM 1039 C C . SER A 1 125 ? 37.107 9.205 -18.672 1.00 57.22 125 SER A C 1
ATOM 1041 O O . SER A 1 125 ? 38.032 8.517 -19.093 1.00 57.22 125 SER A O 1
ATOM 1043 N N . THR A 1 126 ? 36.581 10.201 -19.392 1.00 57.75 126 THR A N 1
ATOM 1044 C CA . THR A 1 126 ? 37.073 10.64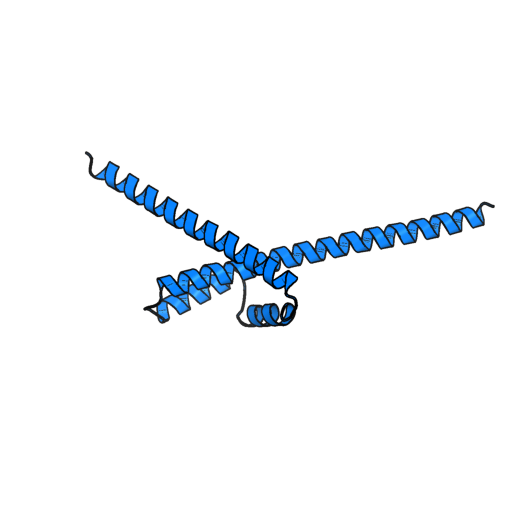2 -20.716 1.00 57.75 126 THR A CA 1
ATOM 1045 C C . THR A 1 126 ? 37.953 11.895 -20.657 1.00 57.75 126 THR A C 1
ATOM 1047 O O . THR A 1 126 ? 38.405 12.367 -21.696 1.00 57.75 126 THR A O 1
ATOM 1050 N N . GLY A 1 127 ? 38.166 12.451 -19.460 1.00 55.34 127 GLY A N 1
ATOM 1051 C CA . GLY A 1 127 ? 38.920 13.685 -19.223 1.00 55.34 127 GLY A CA 1
ATOM 1052 C C . GLY A 1 127 ? 40.390 13.507 -18.823 1.00 55.34 127 GLY A C 1
ATOM 1053 O O . GLY A 1 127 ? 40.983 14.486 -18.379 1.00 55.34 127 GLY A O 1
ATOM 1054 N N . ASN A 1 128 ? 40.964 12.304 -18.964 1.00 45.03 128 ASN A N 1
ATOM 1055 C CA . ASN A 1 128 ? 42.395 12.021 -18.770 1.00 45.03 128 ASN A CA 1
ATOM 1056 C C . ASN A 1 128 ? 43.033 11.496 -20.058 1.00 45.03 128 ASN A C 1
ATOM 1058 O O . ASN A 1 128 ? 42.491 10.511 -20.610 1.00 45.03 128 ASN A O 1
#